Protein AF-A0A1J4YIV6-F1 (afdb_monomer)

Secondary structure (DSSP, 8-state):
---------EEEEEEEEEEEPTTS-HHHHHHHHHHTT-EEEEEEGGGTEEEEEPPTTS-HHHHHHHHHTSTTEEEEEEEEE----------

Structure (mmCIF, N/CA/C/O backbone):
data_AF-A0A1J4YIV6-F1
#
_entry.id   AF-A0A1J4YIV6-F1
#
loop_
_atom_site.group_PDB
_atom_site.id
_atom_site.type_symbol
_atom_site.label_atom_id
_atom_site.label_alt_id
_atom_site.label_comp_id
_atom_site.label_asym_id
_atom_site.label_entity_id
_atom_site.label_seq_id
_atom_site.pdbx_PDB_ins_code
_atom_site.Cartn_x
_atom_site.Cartn_y
_atom_site.Cartn_z
_atom_site.occupancy
_atom_site.B_iso_or_equiv
_atom_site.auth_seq_id
_atom_site.auth_comp_id
_atom_site.auth_asym_id
_atom_site.auth_atom_id
_atom_site.pdbx_PDB_model_num
ATOM 1 N N . MET A 1 1 ? 39.723 5.124 -17.405 1.00 36.16 1 MET A N 1
ATOM 2 C CA . MET A 1 1 ? 38.990 4.039 -16.716 1.00 36.16 1 MET A CA 1
ATOM 3 C C . MET A 1 1 ? 37.587 3.972 -17.295 1.00 36.16 1 MET A C 1
ATOM 5 O O . MET A 1 1 ? 36.836 4.923 -17.140 1.00 36.16 1 MET A O 1
ATOM 9 N N . LEU A 1 2 ? 37.278 2.907 -18.036 1.00 40.47 2 LEU A N 1
ATOM 10 C CA . LEU A 1 2 ? 35.941 2.636 -18.568 1.00 40.47 2 LEU A CA 1
ATOM 11 C C . LEU A 1 2 ? 35.152 1.909 -17.475 1.00 40.47 2 LEU A C 1
ATOM 13 O O . LEU A 1 2 ? 35.392 0.730 -17.226 1.00 40.47 2 LEU A O 1
ATOM 17 N N . SER A 1 3 ? 34.262 2.620 -16.783 1.00 37.22 3 SER A N 1
ATOM 18 C CA . SER A 1 3 ? 33.372 2.005 -15.797 1.00 37.22 3 SER A CA 1
ATOM 19 C C . SER A 1 3 ? 32.251 1.278 -16.532 1.00 37.22 3 SER A C 1
ATOM 21 O O . SER A 1 3 ? 31.423 1.897 -17.201 1.00 37.22 3 SER A O 1
ATOM 23 N N . ALA A 1 4 ? 32.287 -0.050 -16.438 1.00 41.75 4 ALA A N 1
ATOM 24 C CA . ALA A 1 4 ? 31.315 -0.968 -17.005 1.00 41.75 4 ALA A CA 1
ATOM 25 C C . ALA A 1 4 ? 29.888 -0.611 -16.561 1.00 41.75 4 ALA A C 1
ATOM 27 O O . ALA A 1 4 ? 29.645 -0.242 -15.412 1.00 41.75 4 ALA A O 1
ATOM 28 N N . GLY A 1 5 ? 28.950 -0.713 -17.502 1.00 43.19 5 GLY A N 1
ATOM 29 C CA . GLY A 1 5 ? 27.566 -0.309 -17.321 1.00 43.19 5 GLY A CA 1
ATOM 30 C C . GLY A 1 5 ? 26.826 -1.199 -16.331 1.00 43.19 5 GLY A C 1
ATOM 31 O O . GLY A 1 5 ? 26.372 -2.291 -16.668 1.00 43.19 5 GLY A O 1
ATOM 32 N N . THR A 1 6 ? 26.609 -0.687 -15.127 1.00 42.94 6 THR A N 1
ATOM 33 C CA . THR A 1 6 ? 25.516 -1.142 -14.274 1.00 42.94 6 THR A CA 1
ATOM 34 C C . THR A 1 6 ? 24.232 -0.654 -14.937 1.00 42.94 6 THR A C 1
ATOM 36 O O . THR A 1 6 ? 23.994 0.550 -15.013 1.00 42.94 6 THR A O 1
ATOM 39 N N . SER A 1 7 ? 23.414 -1.563 -15.473 1.00 42.88 7 SER A N 1
ATOM 40 C CA . SER A 1 7 ? 22.065 -1.234 -15.953 1.00 42.88 7 SER A CA 1
ATOM 41 C C . SER A 1 7 ? 21.250 -0.695 -14.775 1.00 42.88 7 SER A C 1
ATOM 43 O O . SER A 1 7 ? 20.677 -1.455 -13.994 1.00 42.88 7 SER A O 1
ATOM 45 N N . GLY A 1 8 ? 21.300 0.625 -14.595 1.00 39.16 8 GLY A N 1
ATOM 46 C CA . GLY A 1 8 ? 20.788 1.335 -13.435 1.00 39.16 8 GLY A CA 1
ATOM 47 C C . GLY A 1 8 ? 19.276 1.241 -13.382 1.00 39.16 8 GLY A C 1
ATOM 48 O O . GLY A 1 8 ? 18.577 2.010 -14.038 1.00 39.16 8 GLY A O 1
ATOM 49 N N . LYS A 1 9 ? 18.765 0.300 -12.586 1.00 44.03 9 LYS A N 1
ATOM 50 C CA . LYS A 1 9 ? 17.388 0.348 -12.096 1.00 44.03 9 LYS A CA 1
ATOM 51 C C . LYS A 1 9 ? 17.249 1.657 -11.314 1.00 44.03 9 LYS A C 1
ATOM 53 O O . LYS A 1 9 ? 17.690 1.743 -10.173 1.00 44.03 9 LYS A O 1
ATOM 58 N N . GLN A 1 10 ? 16.716 2.697 -11.949 1.00 49.53 10 GLN A N 1
ATOM 59 C CA . GLN A 1 10 ? 16.390 3.942 -11.265 1.00 49.53 10 GLN A CA 1
ATOM 60 C C . GLN A 1 10 ? 15.137 3.679 -10.427 1.00 49.53 10 GLN A C 1
ATOM 62 O O . GLN A 1 10 ? 14.064 3.388 -10.953 1.00 49.53 10 GLN A O 1
ATOM 67 N N . PHE A 1 11 ? 15.287 3.705 -9.109 1.00 51.88 11 PHE A N 1
ATOM 68 C CA . PHE A 1 11 ? 14.156 3.647 -8.193 1.00 51.88 11 PHE A CA 1
ATOM 69 C C . PHE A 1 11 ? 13.426 4.992 -8.240 1.00 51.88 11 PHE A C 1
ATOM 71 O O . PHE A 1 11 ? 14.079 6.038 -8.240 1.00 51.88 11 PHE A O 1
ATOM 78 N N . GLU A 1 12 ? 12.090 4.993 -8.244 1.00 60.16 12 GLU A N 1
ATOM 79 C CA . GLU A 1 12 ? 11.397 6.190 -7.769 1.00 60.16 12 GLU A CA 1
ATOM 80 C C . GLU A 1 12 ? 11.594 6.211 -6.260 1.00 60.16 12 GLU A C 1
ATOM 82 O O . GLU A 1 12 ? 11.027 5.384 -5.544 1.00 60.16 12 GLU A O 1
ATOM 87 N N . ALA A 1 13 ? 12.477 7.090 -5.784 1.00 67.00 13 ALA A N 1
ATOM 88 C CA . ALA A 1 13 ? 12.732 7.212 -4.359 1.00 67.00 13 ALA A CA 1
ATOM 89 C C . ALA A 1 13 ? 11.394 7.355 -3.615 1.00 67.00 13 ALA A C 1
ATOM 91 O O . ALA A 1 13 ? 10.549 8.174 -3.985 1.00 67.00 13 ALA A O 1
ATOM 92 N N . ASN A 1 14 ? 11.224 6.546 -2.568 1.00 83.62 14 ASN A N 1
ATOM 93 C CA . ASN A 1 14 ? 10.093 6.595 -1.640 1.00 83.62 14 ASN A CA 1
ATOM 94 C C . ASN A 1 14 ? 8.731 6.190 -2.231 1.00 83.62 14 ASN A C 1
ATOM 96 O O . ASN A 1 14 ? 7.711 6.724 -1.809 1.00 83.62 14 ASN A O 1
ATOM 100 N N . GLN A 1 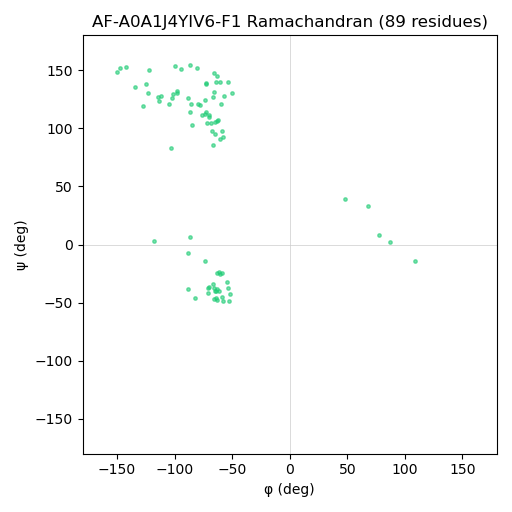15 ? 8.672 5.254 -3.182 1.00 90.06 15 GLN A N 1
ATOM 101 C CA . GLN A 1 15 ? 7.395 4.741 -3.698 1.00 90.06 15 GLN A CA 1
ATOM 102 C C . GLN A 1 15 ? 7.284 3.217 -3.586 1.00 90.06 15 GLN A C 1
ATOM 104 O O . GLN A 1 15 ? 8.234 2.495 -3.889 1.00 90.06 15 GLN A O 1
ATOM 109 N N . LEU A 1 16 ? 6.102 2.733 -3.190 1.00 92.62 16 LEU A N 1
ATOM 110 C CA . LEU A 1 16 ? 5.753 1.314 -3.098 1.00 92.62 16 LEU A CA 1
ATOM 111 C C . LEU A 1 16 ? 4.530 0.977 -3.950 1.00 92.62 16 LEU A C 1
ATOM 113 O O . LEU A 1 16 ? 3.610 1.780 -4.100 1.00 92.62 16 LEU A O 1
ATOM 117 N N . LEU A 1 17 ? 4.487 -0.258 -4.431 1.00 94.06 17 LEU A N 1
ATOM 118 C CA . LEU A 1 17 ? 3.272 -0.921 -4.880 1.00 94.06 17 LEU A CA 1
ATOM 119 C C . LEU A 1 17 ? 2.828 -1.887 -3.787 1.00 94.06 17 LEU A C 1
ATOM 121 O O . LEU A 1 17 ? 3.613 -2.724 -3.350 1.00 94.06 17 LEU A O 1
ATOM 125 N N . VAL A 1 18 ? 1.581 -1.761 -3.345 1.00 95.88 18 VAL A N 1
ATOM 126 C CA . VAL A 1 18 ? 1.017 -2.571 -2.261 1.00 95.88 18 VAL A CA 1
ATOM 127 C C . VAL A 1 18 ? -0.279 -3.198 -2.743 1.00 95.88 18 VAL A C 1
ATOM 129 O O . VAL A 1 18 ? -1.212 -2.476 -3.089 1.00 95.88 18 VAL A O 1
ATOM 132 N N . GLN A 1 19 ? -0.350 -4.525 -2.770 1.00 97.12 19 GLN A N 1
ATOM 133 C CA . GLN A 1 19 ? -1.582 -5.247 -3.066 1.00 97.12 19 GLN A CA 1
ATOM 134 C C . GLN A 1 19 ? -2.257 -5.700 -1.782 1.00 97.12 19 GLN A C 1
ATOM 136 O O . GLN A 1 19 ? -1.633 -6.356 -0.947 1.00 97.12 19 GLN A O 1
ATOM 141 N N . PHE A 1 20 ? -3.549 -5.411 -1.670 1.00 97.25 20 PHE A N 1
ATOM 142 C CA . PHE A 1 20 ? -4.401 -5.971 -0.628 1.00 97.25 20 PHE A CA 1
ATOM 143 C C . PHE A 1 20 ? -5.220 -7.140 -1.166 1.00 97.25 20 PHE A C 1
ATOM 145 O O . PHE A 1 20 ? -5.510 -7.232 -2.359 1.00 97.25 20 PHE A O 1
ATOM 152 N N . SER A 1 21 ? -5.584 -8.040 -0.263 1.00 95.94 21 SER A N 1
ATOM 153 C CA . SER A 1 21 ? -6.471 -9.151 -0.561 1.00 95.94 21 SER A CA 1
ATOM 154 C C . SER A 1 21 ? -7.869 -8.667 -0.918 1.00 95.94 21 SER A C 1
ATOM 156 O O . SER A 1 21 ? -8.346 -7.662 -0.392 1.00 95.94 21 SER A O 1
ATOM 158 N N . ALA A 1 22 ? -8.540 -9.406 -1.804 1.00 92.69 22 ALA A N 1
ATOM 159 C CA . ALA A 1 22 ? -9.841 -9.024 -2.341 1.00 92.69 22 ALA A CA 1
ATOM 160 C C . ALA A 1 22 ? -10.938 -8.909 -1.263 1.00 92.69 22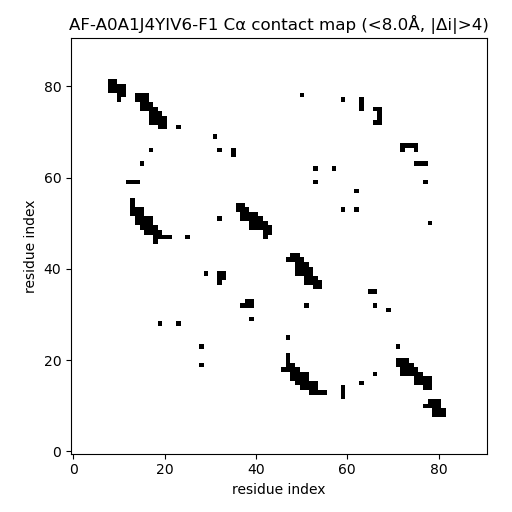 ALA A C 1
ATOM 162 O O . ALA A 1 22 ? -11.906 -8.175 -1.456 1.00 92.69 22 ALA A O 1
ATOM 163 N N . ASP A 1 23 ? -10.776 -9.600 -0.129 1.00 94.38 23 ASP A N 1
ATOM 164 C CA . ASP A 1 23 ? -11.670 -9.529 1.032 1.00 94.38 23 ASP A CA 1
ATOM 165 C C . ASP A 1 23 ? -11.535 -8.229 1.842 1.00 94.38 23 ASP A C 1
ATOM 167 O O . ASP A 1 23 ? -12.417 -7.910 2.643 1.00 94.38 23 ASP A O 1
ATOM 171 N N . ILE A 1 24 ? -10.472 -7.448 1.627 1.00 95.50 24 ILE A N 1
ATOM 172 C CA . ILE A 1 24 ? -10.280 -6.161 2.289 1.00 95.50 24 ILE A CA 1
ATOM 173 C C . ILE A 1 24 ? -11.007 -5.071 1.488 1.00 95.50 24 ILE A C 1
ATOM 175 O O . ILE A 1 24 ? -10.683 -4.823 0.329 1.00 95.50 24 ILE A O 1
ATOM 179 N N . PRO A 1 25 ? -11.975 -4.351 2.086 1.00 95.25 25 PRO A N 1
ATOM 180 C CA . PRO A 1 25 ? -12.599 -3.212 1.428 1.00 95.25 25 PRO A CA 1
ATOM 181 C C . PRO A 1 25 ? -11.572 -2.125 1.101 1.00 95.25 25 PRO A C 1
ATOM 183 O O . PRO A 1 25 ? -10.750 -1.769 1.950 1.00 95.25 25 PRO A O 1
ATOM 186 N N . ALA A 1 26 ? -11.687 -1.509 -0.078 1.00 93.38 26 ALA A N 1
ATOM 187 C CA . ALA A 1 26 ? -10.763 -0.466 -0.532 1.00 93.38 26 ALA A CA 1
ATOM 188 C C . ALA A 1 26 ? -10.624 0.710 0.456 1.00 93.38 26 ALA A C 1
ATOM 190 O O . ALA A 1 26 ? -9.552 1.301 0.594 1.00 93.38 26 ALA A O 1
ATOM 191 N N . THR A 1 27 ? -11.691 1.039 1.190 1.00 95.38 27 THR A N 1
ATOM 192 C CA . THR A 1 27 ? -11.671 2.053 2.255 1.00 95.38 27 THR A CA 1
ATOM 193 C C . THR A 1 27 ? -10.778 1.650 3.429 1.00 95.38 27 THR A C 1
ATOM 195 O O . THR A 1 27 ? -10.028 2.486 3.931 1.00 95.38 27 THR A O 1
ATOM 198 N N . LYS A 1 28 ? -10.793 0.372 3.833 1.00 96.12 28 LYS A N 1
ATOM 199 C CA . LYS A 1 28 ? -9.917 -0.162 4.889 1.00 96.12 28 LYS A CA 1
ATOM 200 C C . LYS A 1 28 ? -8.466 -0.254 4.425 1.00 96.12 28 LYS A C 1
ATOM 202 O O . LYS A 1 28 ? -7.581 0.131 5.181 1.00 96.12 28 LYS A O 1
ATOM 207 N N . ALA A 1 29 ? -8.228 -0.692 3.188 1.00 95.81 29 ALA A N 1
ATOM 208 C CA . ALA A 1 29 ? -6.888 -0.711 2.600 1.00 95.81 29 ALA A CA 1
ATOM 209 C C . ALA A 1 29 ? -6.270 0.699 2.579 1.00 95.81 29 ALA A C 1
ATOM 211 O O . ALA A 1 29 ? -5.168 0.910 3.082 1.00 95.81 29 ALA A O 1
ATOM 212 N N . ARG A 1 30 ? -7.021 1.701 2.099 1.00 95.19 30 ARG A N 1
ATOM 213 C CA . ARG A 1 30 ? -6.594 3.111 2.120 1.00 95.19 30 ARG A CA 1
ATOM 214 C C . ARG A 1 30 ? -6.316 3.621 3.532 1.00 95.19 30 ARG A C 1
ATOM 216 O O . ARG A 1 30 ? -5.294 4.267 3.741 1.00 95.19 30 ARG A O 1
ATOM 223 N N . ALA A 1 31 ? -7.191 3.325 4.492 1.00 95.81 31 ALA A N 1
ATOM 224 C CA . ALA A 1 31 ? -6.984 3.721 5.882 1.00 95.81 31 ALA A CA 1
ATOM 225 C C . ALA A 1 31 ? -5.710 3.095 6.476 1.00 95.81 31 ALA A C 1
ATOM 227 O O . ALA A 1 31 ? -4.959 3.785 7.159 1.00 95.81 31 ALA A O 1
ATOM 228 N N . ALA A 1 32 ? -5.426 1.826 6.166 1.00 95.56 32 ALA A N 1
ATOM 229 C CA . ALA A 1 32 ? -4.211 1.149 6.612 1.00 95.56 32 ALA A CA 1
ATOM 230 C C . ALA A 1 32 ? -2.938 1.790 6.034 1.00 95.56 32 ALA A C 1
ATOM 232 O O . ALA A 1 32 ? -1.967 1.972 6.762 1.00 95.56 32 ALA A O 1
ATOM 233 N N . ILE A 1 33 ? -2.959 2.190 4.757 1.00 95.19 33 ILE A N 1
ATOM 234 C CA . ILE A 1 33 ? -1.848 2.913 4.114 1.00 95.19 33 ILE A CA 1
ATOM 235 C C . ILE A 1 33 ? -1.615 4.271 4.796 1.00 95.19 33 ILE A C 1
ATOM 237 O O . ILE A 1 33 ? -0.486 4.605 5.149 1.00 95.19 33 ILE A O 1
ATOM 241 N N . ILE A 1 34 ? -2.686 5.039 5.025 1.00 94.69 34 ILE A N 1
ATOM 242 C CA . ILE A 1 34 ? -2.610 6.359 5.673 1.00 94.69 34 ILE A CA 1
ATOM 243 C C . ILE A 1 34 ? -2.100 6.236 7.114 1.00 94.69 34 ILE A C 1
ATOM 2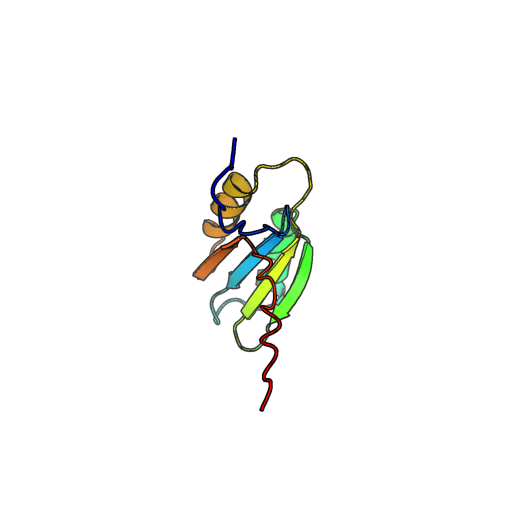45 O O . ILE A 1 34 ? -1.299 7.058 7.550 1.00 94.69 34 ILE A O 1
ATOM 249 N N . ALA A 1 35 ? -2.504 5.191 7.841 1.00 93.94 35 ALA A N 1
ATOM 250 C CA . ALA A 1 35 ? -2.037 4.929 9.202 1.00 93.94 35 ALA A CA 1
ATOM 251 C C . ALA A 1 35 ? -0.524 4.647 9.283 1.00 93.94 35 ALA A C 1
ATOM 253 O O . ALA A 1 35 ? 0.079 4.891 10.323 1.00 93.94 35 ALA A O 1
ATOM 254 N N . GLN A 1 36 ? 0.099 4.180 8.195 1.00 91.50 36 GLN A N 1
ATOM 255 C CA . GLN A 1 36 ? 1.558 4.045 8.082 1.00 91.50 36 GLN A CA 1
ATOM 256 C C . GLN A 1 36 ? 2.249 5.333 7.600 1.00 91.50 36 GLN A C 1
ATOM 258 O O . GLN A 1 36 ? 3.441 5.327 7.312 1.00 91.50 36 GLN A O 1
ATOM 263 N N . GLY A 1 37 ? 1.516 6.441 7.461 1.00 91.62 37 GLY A N 1
ATOM 264 C CA . GLY A 1 37 ? 2.043 7.701 6.934 1.00 91.62 37 GLY A CA 1
ATOM 265 C C . GLY A 1 37 ? 2.195 7.730 5.410 1.00 91.62 37 GLY A C 1
ATOM 266 O O . GLY A 1 37 ? 2.765 8.678 4.873 1.00 91.62 37 GLY A O 1
ATOM 267 N N . GLY A 1 38 ? 1.690 6.718 4.697 1.00 93.12 38 GLY A N 1
ATOM 268 C CA . GLY A 1 38 ? 1.716 6.678 3.240 1.00 93.12 38 GLY A CA 1
ATOM 269 C C . GLY A 1 38 ? 0.609 7.503 2.596 1.00 93.12 38 GLY A C 1
ATOM 270 O O . GLY A 1 38 ? -0.494 7.651 3.125 1.00 93.12 38 GLY A O 1
ATOM 271 N N . ARG A 1 39 ? 0.874 7.984 1.382 1.00 94.12 39 ARG A N 1
ATOM 272 C CA . ARG A 1 39 ? -0.111 8.661 0.534 1.00 94.12 39 ARG A CA 1
ATOM 273 C C . ARG A 1 39 ? -0.401 7.828 -0.707 1.00 94.12 39 ARG A C 1
ATOM 275 O O . ARG A 1 39 ? 0.499 7.559 -1.496 1.00 94.12 39 ARG A O 1
ATOM 282 N N . VAL A 1 40 ? -1.665 7.481 -0.934 1.00 94.12 40 VAL A N 1
ATOM 283 C CA . VAL A 1 40 ? -2.079 6.794 -2.167 1.00 94.12 40 VAL A CA 1
ATOM 284 C C . VAL A 1 40 ? -2.043 7.775 -3.339 1.00 94.12 40 VAL A C 1
ATOM 286 O O . VAL A 1 40 ? -2.817 8.727 -3.383 1.00 94.12 40 VAL A O 1
ATOM 289 N N . VAL A 1 41 ? -1.148 7.532 -4.294 1.00 92.50 41 VAL A N 1
ATOM 290 C CA . VAL A 1 41 ? -0.997 8.317 -5.531 1.00 92.50 41 V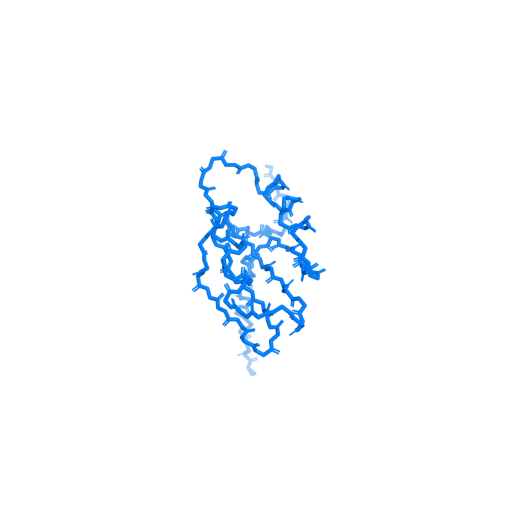AL A CA 1
ATOM 291 C C . VAL A 1 41 ? -1.904 7.773 -6.629 1.00 92.50 41 VAL A C 1
ATOM 293 O O . VAL A 1 41 ? -2.483 8.531 -7.405 1.00 92.50 41 VAL A O 1
ATOM 296 N N . ARG A 1 42 ? -2.033 6.446 -6.707 1.00 91.81 42 ARG A N 1
ATOM 297 C CA . ARG A 1 42 ? -2.847 5.764 -7.715 1.00 91.81 42 ARG A CA 1
ATOM 298 C C . ARG A 1 42 ? -3.393 4.458 -7.162 1.00 91.81 42 ARG A C 1
ATOM 300 O O . ARG A 1 42 ? -2.741 3.797 -6.365 1.00 91.81 42 ARG A O 1
ATOM 307 N N . GLU A 1 43 ? -4.569 4.071 -7.631 1.00 93.81 43 GLU A N 1
ATOM 308 C CA . GLU A 1 43 ? -5.189 2.785 -7.331 1.00 93.81 43 GLU A CA 1
ATOM 309 C C . GLU A 1 43 ? -5.475 2.043 -8.638 1.00 93.81 43 GLU A C 1
ATOM 311 O O . GLU A 1 43 ? -6.058 2.604 -9.570 1.00 93.81 43 GLU A O 1
ATOM 316 N N . ILE A 1 44 ? -5.064 0.780 -8.710 1.00 92.75 44 ILE A N 1
ATOM 317 C CA . ILE A 1 44 ? -5.351 -0.137 -9.810 1.00 92.75 44 ILE A CA 1
ATOM 318 C C . ILE A 1 44 ? -6.454 -1.079 -9.325 1.00 92.75 44 ILE A C 1
ATOM 320 O O . ILE A 1 44 ? -6.198 -2.179 -8.834 1.00 92.75 44 ILE A O 1
ATOM 324 N N . LYS A 1 45 ? -7.698 -0.602 -9.441 1.00 91.50 45 LYS A N 1
ATOM 325 C CA . LYS A 1 45 ? -8.895 -1.216 -8.842 1.00 91.50 45 LYS A CA 1
ATOM 326 C C . LYS A 1 45 ? -9.057 -2.700 -9.173 1.00 91.50 45 LYS A C 1
ATOM 328 O O . LYS A 1 45 ? -9.354 -3.484 -8.283 1.00 91.50 45 LYS A O 1
ATOM 333 N N . ALA A 1 46 ? -8.806 -3.080 -10.429 1.00 90.75 46 ALA A N 1
ATOM 334 C CA . ALA A 1 46 ? -8.957 -4.458 -10.905 1.00 90.75 46 ALA A CA 1
ATOM 335 C C . ALA A 1 46 ? -8.084 -5.475 -10.148 1.00 90.75 46 ALA A C 1
ATOM 337 O O . ALA A 1 46 ? -8.422 -6.650 -10.107 1.00 90.75 46 ALA A O 1
ATOM 338 N N . MET A 1 47 ? -6.976 -5.026 -9.551 1.00 90.50 47 MET A N 1
ATOM 339 C CA . MET A 1 47 ? -6.030 -5.885 -8.836 1.00 90.50 47 MET A CA 1
ATOM 340 C C . MET A 1 47 ? -5.905 -5.532 -7.348 1.00 90.50 47 MET A C 1
ATOM 342 O O . MET A 1 47 ? -5.069 -6.119 -6.672 1.00 90.50 47 MET A O 1
ATOM 346 N N . GLN A 1 48 ? -6.678 -4.561 -6.843 1.00 93.44 48 GLN A N 1
ATOM 347 C CA . GLN A 1 48 ? -6.496 -3.975 -5.505 1.00 93.44 48 GLN A CA 1
ATOM 348 C C . GLN A 1 48 ? -5.040 -3.571 -5.193 1.00 93.44 48 GLN A C 1
ATOM 350 O O . GLN A 1 48 ? -4.540 -3.749 -4.081 1.00 93.44 48 GLN A O 1
ATOM 355 N N . VAL A 1 49 ? -4.346 -3.019 -6.194 1.00 95.81 49 VAL A N 1
ATOM 356 C CA . VAL A 1 49 ? -2.974 -2.518 -6.039 1.00 95.81 49 VAL A CA 1
ATOM 357 C C . VAL A 1 49 ? -2.994 -1.013 -5.822 1.00 95.81 49 VAL A C 1
ATOM 359 O O . VAL A 1 49 ? -3.608 -0.265 -6.585 1.00 95.81 49 VAL A O 1
ATOM 362 N N . TYR A 1 50 ? -2.265 -0.562 -4.814 1.00 95.62 50 TYR A N 1
ATOM 363 C CA . TYR A 1 50 ? -2.105 0.835 -4.455 1.00 95.62 50 TYR A CA 1
ATOM 364 C C . TYR A 1 50 ? -0.674 1.268 -4.725 1.00 95.62 50 TYR A C 1
ATOM 366 O O . TYR A 1 50 ? 0.278 0.651 -4.253 1.00 95.62 50 TYR A O 1
ATOM 374 N N . HIS A 1 51 ? -0.532 2.355 -5.472 1.00 94.56 51 HIS A N 1
ATOM 375 C CA . HIS A 1 51 ? 0.723 3.067 -5.605 1.00 94.56 51 HIS A CA 1
ATOM 376 C C . HIS A 1 51 ? 0.827 4.068 -4.460 1.00 94.56 51 HIS A C 1
ATOM 378 O O . HIS A 1 51 ? 0.023 5.001 -4.368 1.00 94.56 51 HIS A O 1
ATOM 384 N N . VAL A 1 52 ? 1.791 3.847 -3.578 1.00 94.69 52 VAL A N 1
ATOM 385 C CA . VAL A 1 52 ? 1.945 4.559 -2.315 1.00 94.69 52 VAL A CA 1
ATOM 386 C C . VAL A 1 52 ? 3.222 5.379 -2.354 1.00 94.69 52 VAL A C 1
ATOM 388 O O . VAL A 1 52 ? 4.296 4.848 -2.612 1.00 94.69 52 VAL A O 1
ATOM 391 N N . LEU A 1 53 ? 3.103 6.671 -2.070 1.00 92.38 53 LEU A N 1
ATOM 392 C CA . LEU A 1 53 ? 4.231 7.537 -1.761 1.00 92.38 53 LEU A CA 1
ATOM 393 C C . LEU A 1 53 ? 4.496 7.471 -0.256 1.00 92.38 53 LEU A C 1
ATOM 395 O O . LEU A 1 53 ? 3.589 7.701 0.545 1.00 92.38 53 LEU A O 1
ATOM 399 N N . LEU A 1 54 ? 5.732 7.158 0.104 1.00 91.38 54 LEU A N 1
ATOM 400 C CA . LEU A 1 54 ? 6.215 7.069 1.474 1.00 91.38 54 LEU A CA 1
ATOM 401 C C . LEU A 1 54 ? 6.682 8.440 1.990 1.00 91.38 54 LEU A C 1
ATOM 403 O O . LEU A 1 54 ? 7.088 9.293 1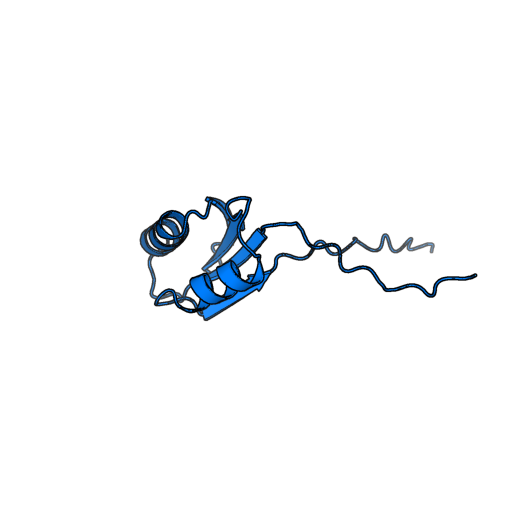.191 1.00 91.38 54 LEU A O 1
ATOM 407 N N . PRO A 1 55 ? 6.659 8.660 3.316 1.00 84.88 55 PRO A N 1
ATOM 408 C CA . PRO A 1 55 ? 7.236 9.854 3.919 1.00 84.88 55 PRO A CA 1
ATOM 409 C C . PRO A 1 55 ? 8.752 9.919 3.683 1.00 84.88 55 PRO A C 1
ATOM 411 O O . PRO A 1 55 ? 9.452 8.905 3.664 1.00 84.88 55 PRO A O 1
ATOM 414 N N . VAL A 1 56 ? 9.269 11.136 3.507 1.00 80.12 56 VAL A N 1
ATOM 415 C CA . VAL A 1 56 ? 10.709 11.377 3.339 1.00 80.12 56 VAL A CA 1
ATOM 416 C C . VAL A 1 56 ? 11.414 11.188 4.684 1.00 80.12 56 VAL A C 1
ATOM 418 O O . VAL A 1 56 ? 10.915 11.642 5.708 1.00 80.12 56 VAL A O 1
ATOM 421 N N . GLY A 1 57 ? 12.586 10.549 4.674 1.00 79.31 57 GLY A N 1
ATOM 422 C CA . GLY A 1 57 ? 13.441 10.386 5.858 1.00 79.31 57 GLY A CA 1
ATOM 423 C C . GLY A 1 57 ? 13.507 8.962 6.411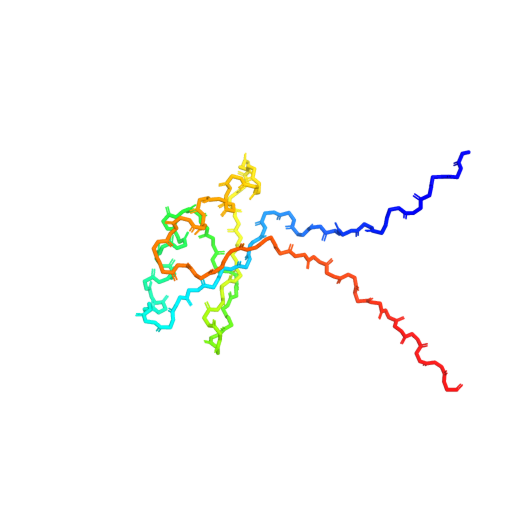 1.00 79.31 57 GLY A C 1
ATOM 424 O O . GLY A 1 57 ? 14.431 8.662 7.160 1.00 79.31 57 GLY A O 1
ATOM 425 N N . ASN A 1 58 ? 12.605 8.069 5.993 1.00 78.75 58 ASN A N 1
ATOM 426 C CA . ASN A 1 58 ? 12.674 6.648 6.336 1.00 78.75 58 ASN A CA 1
ATOM 427 C C . ASN A 1 58 ? 13.383 5.843 5.241 1.00 78.75 58 ASN A C 1
ATOM 429 O O . ASN A 1 58 ? 13.325 6.177 4.056 1.00 78.75 58 ASN A O 1
ATOM 433 N N . SER A 1 59 ? 14.034 4.748 5.638 1.00 85.31 59 S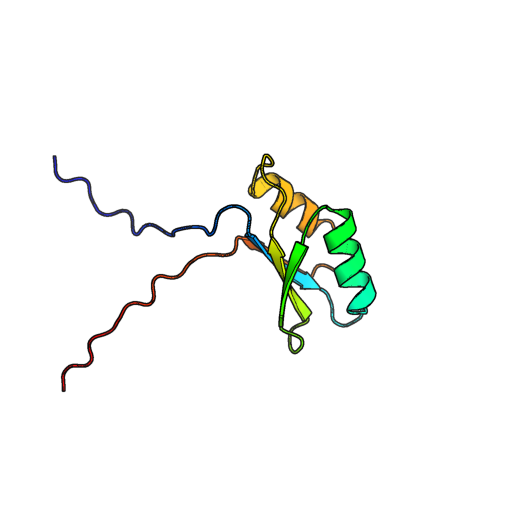ER A N 1
ATOM 434 C CA . SER A 1 59 ? 14.577 3.775 4.691 1.00 85.31 59 SER A CA 1
ATOM 435 C C . SER A 1 59 ? 13.441 3.092 3.930 1.00 85.31 59 SER A C 1
ATOM 437 O O . SER A 1 59 ? 12.502 2.572 4.534 1.00 85.31 59 SER A O 1
ATOM 439 N N . LEU A 1 60 ? 13.560 3.029 2.600 1.00 84.88 60 LEU A N 1
ATOM 440 C CA . LEU A 1 60 ? 12.622 2.310 1.732 1.00 84.88 60 LEU A CA 1
ATOM 441 C C . LEU A 1 60 ? 12.432 0.853 2.174 1.00 84.88 60 LEU A C 1
ATOM 443 O O . LEU A 1 60 ? 11.323 0.333 2.102 1.00 84.88 60 LEU A O 1
ATOM 447 N N . MET A 1 61 ? 13.504 0.206 2.639 1.00 85.88 61 MET A N 1
ATOM 448 C CA . MET A 1 61 ? 13.456 -1.187 3.090 1.00 85.88 61 MET A CA 1
ATOM 449 C C . MET A 1 61 ? 12.691 -1.327 4.411 1.00 85.88 61 MET A C 1
ATOM 451 O O . MET A 1 61 ? 11.914 -2.264 4.563 1.00 85.88 61 MET A O 1
ATOM 455 N N . ASP A 1 62 ? 12.835 -0.374 5.333 1.00 89.81 62 ASP A N 1
ATOM 456 C CA . ASP A 1 62 ? 12.107 -0.403 6.608 1.00 89.81 62 ASP A CA 1
ATOM 457 C C . ASP A 1 62 ? 10.612 -0.143 6.405 1.00 89.81 62 ASP A C 1
ATOM 459 O O . ASP A 1 62 ? 9.769 -0.727 7.084 1.00 89.81 62 ASP A O 1
ATOM 463 N N . GLU A 1 63 ? 10.267 0.743 5.470 1.00 90.31 63 GLU A N 1
ATOM 464 C CA . GLU A 1 63 ? 8.880 0.960 5.060 1.00 90.31 63 GLU A CA 1
ATOM 465 C C . GLU A 1 63 ? 8.315 -0.283 4.370 1.00 90.31 63 GLU A C 1
ATOM 467 O O . GLU A 1 63 ? 7.245 -0.759 4.737 1.00 90.31 63 GLU A O 1
ATOM 472 N N . LEU A 1 64 ? 9.053 -0.883 3.435 1.00 91.25 64 LEU A N 1
ATOM 473 C CA . LEU A 1 64 ? 8.642 -2.117 2.768 1.00 91.25 64 LEU A CA 1
ATOM 474 C C . LEU A 1 64 ? 8.281 -3.220 3.777 1.00 91.25 64 LEU A C 1
ATOM 476 O O . LEU A 1 64 ? 7.210 -3.823 3.685 1.00 91.25 64 LEU A O 1
ATOM 480 N N . GLU A 1 65 ? 9.145 -3.449 4.766 1.00 92.00 65 GLU A N 1
ATOM 481 C CA . GLU A 1 65 ? 8.920 -4.449 5.811 1.00 92.00 65 GLU A CA 1
ATOM 482 C C . GLU A 1 65 ? 7.737 -4.098 6.723 1.00 92.00 65 GLU A C 1
ATOM 484 O O . GLU A 1 65 ? 7.000 -4.992 7.143 1.00 92.00 65 GLU A O 1
ATOM 489 N N . ARG A 1 66 ? 7.486 -2.811 6.989 1.00 92.19 66 ARG A N 1
ATOM 490 C CA . ARG A 1 66 ? 6.279 -2.368 7.705 1.00 92.19 66 ARG A CA 1
ATOM 491 C C . ARG A 1 66 ? 5.009 -2.672 6.919 1.00 92.19 66 ARG A C 1
ATOM 493 O O . ARG A 1 66 ? 4.070 -3.237 7.479 1.00 92.19 66 ARG A O 1
ATOM 500 N N . TYR A 1 67 ? 4.990 -2.369 5.623 1.00 94.25 67 TYR A N 1
ATOM 501 C CA . TYR A 1 67 ? 3.825 -2.612 4.770 1.00 94.25 67 TYR A CA 1
ATOM 502 C C . TYR A 1 67 ? 3.520 -4.102 4.602 1.00 94.25 67 TYR A C 1
ATOM 504 O O . TYR A 1 67 ? 2.353 -4.488 4.638 1.00 94.25 67 TYR A O 1
ATOM 512 N N . ARG A 1 68 ? 4.545 -4.958 4.512 1.00 94.50 68 ARG A N 1
ATOM 513 C CA . ARG A 1 68 ? 4.382 -6.425 4.467 1.00 94.50 68 ARG A CA 1
ATOM 514 C C . ARG A 1 68 ? 3.693 -7.005 5.701 1.00 94.50 68 ARG A C 1
ATOM 516 O O . ARG A 1 68 ? 3.089 -8.068 5.616 1.00 94.50 68 ARG A O 1
ATOM 523 N N . ARG A 1 69 ? 3.774 -6.319 6.845 1.00 95.06 69 ARG A N 1
ATOM 524 C CA . ARG A 1 69 ? 3.155 -6.750 8.109 1.00 95.06 69 ARG A CA 1
ATOM 525 C C . ARG A 1 69 ? 1.715 -6.265 8.273 1.00 95.06 69 ARG A C 1
ATOM 527 O O . ARG A 1 69 ? 1.050 -6.673 9.225 1.00 95.06 69 ARG A O 1
ATOM 534 N N . ILE A 1 70 ? 1.216 -5.405 7.383 1.00 94.44 70 ILE A N 1
ATOM 535 C CA . ILE A 1 70 ? -0.181 -4.968 7.424 1.00 94.44 70 ILE A CA 1
ATOM 536 C C . ILE A 1 70 ? -1.074 -6.171 7.109 1.00 94.44 70 ILE A C 1
ATOM 538 O O . ILE A 1 70 ? -0.928 -6.837 6.083 1.00 94.44 70 ILE A O 1
ATOM 542 N N . ARG A 1 71 ? -2.046 -6.437 7.984 1.00 94.00 71 ARG A N 1
ATOM 543 C CA . ARG A 1 71 ? -3.006 -7.525 7.787 1.00 94.00 71 ARG A CA 1
ATOM 544 C C . ARG A 1 71 ? -3.748 -7.357 6.458 1.00 94.00 71 ARG A C 1
ATOM 546 O O . ARG A 1 71 ? -4.357 -6.319 6.212 1.00 94.00 71 ARG A O 1
ATOM 553 N N . GLY A 1 72 ? -3.744 -8.416 5.652 1.00 93.19 72 GLY A N 1
ATOM 554 C CA . GLY A 1 72 ? -4.424 -8.449 4.359 1.00 93.19 72 GLY A CA 1
ATOM 555 C C . GLY A 1 72 ? -3.592 -7.914 3.195 1.00 93.19 72 GLY A C 1
ATOM 556 O O . GLY A 1 72 ? -4.099 -7.896 2.080 1.00 93.19 72 GLY A O 1
ATOM 557 N N . VAL A 1 73 ? -2.336 -7.510 3.410 1.00 96.06 73 VAL A N 1
ATOM 558 C CA . VAL A 1 73 ? -1.396 -7.279 2.306 1.00 96.06 73 VAL A CA 1
ATOM 559 C C . VAL A 1 73 ? -0.957 -8.625 1.733 1.00 96.06 73 VAL A C 1
ATOM 561 O O . VAL A 1 73 ? -0.463 -9.483 2.460 1.00 96.06 73 VAL A O 1
ATOM 564 N N . ILE A 1 74 ? -1.1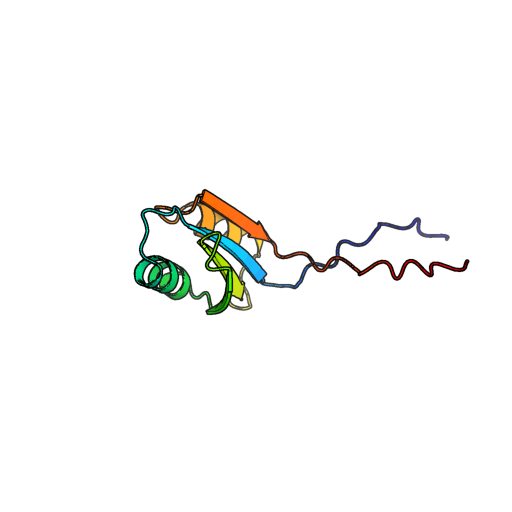49 -8.802 0.425 1.00 96.19 74 ILE A N 1
ATOM 565 C CA . ILE A 1 74 ? -0.659 -9.964 -0.330 1.00 96.19 74 ILE A CA 1
ATOM 566 C C . ILE A 1 74 ? 0.802 -9.742 -0.710 1.00 96.19 74 ILE A C 1
ATOM 568 O O . ILE A 1 74 ? 1.636 -10.626 -0.534 1.00 96.19 74 ILE A O 1
ATOM 572 N N . PHE A 1 75 ? 1.120 -8.550 -1.218 1.00 92.81 75 PHE A N 1
ATOM 573 C CA . PHE A 1 75 ? 2.491 -8.171 -1.529 1.00 92.81 75 PHE A CA 1
ATOM 574 C C . PHE A 1 75 ? 2.725 -6.677 -1.328 1.00 92.81 75 PHE A C 1
ATOM 576 O O . PHE A 1 75 ? 1.826 -5.853 -1.501 1.00 92.81 75 PHE A O 1
ATOM 583 N N . ALA A 1 76 ? 3.973 -6.335 -1.019 1.00 94.00 76 ALA A N 1
ATOM 584 C CA . ALA A 1 76 ? 4.492 -4.981 -1.112 1.00 94.00 76 ALA A CA 1
ATOM 585 C C . ALA A 1 76 ? 5.867 -5.029 -1.785 1.00 94.00 76 ALA A C 1
ATOM 587 O O . ALA A 1 76 ? 6.687 -5.892 -1.448 1.00 94.00 76 ALA A O 1
ATOM 588 N N . GLU A 1 77 ? 6.101 -4.116 -2.726 1.00 91.62 77 GLU A N 1
ATOM 589 C CA . GLU A 1 77 ? 7.342 -3.996 -3.492 1.00 91.62 77 GLU A CA 1
ATOM 590 C C . GLU A 1 77 ? 7.706 -2.529 -3.733 1.00 91.62 77 GLU A C 1
ATOM 592 O O . GLU A 1 77 ? 6.836 -1.662 -3.805 1.00 91.62 77 GLU A O 1
ATOM 597 N N . ALA A 1 78 ? 8.999 -2.249 -3.896 1.00 88.19 78 ALA A N 1
ATOM 598 C CA . ALA A 1 78 ? 9.460 -0.938 -4.335 1.00 88.19 78 ALA A CA 1
ATOM 599 C C . ALA A 1 78 ? 8.974 -0.634 -5.761 1.00 88.19 78 ALA A C 1
ATOM 601 O O . ALA A 1 78 ? 8.995 -1.498 -6.637 1.00 88.19 78 ALA A O 1
ATOM 602 N N . SER A 1 79 ? 8.568 0.610 -6.011 1.00 81.75 79 SER A N 1
ATOM 603 C CA . SER A 1 79 ? 8.199 1.068 -7.350 1.00 81.75 79 SER A CA 1
ATOM 604 C C . SER A 1 79 ? 9.462 1.394 -8.156 1.00 81.75 79 SER A C 1
ATOM 606 O O . SER A 1 79 ? 10.284 2.229 -7.767 1.00 81.75 79 SER A O 1
ATOM 608 N N . TYR A 1 80 ? 9.642 0.716 -9.290 1.00 69.81 80 TYR A N 1
ATOM 609 C CA . TYR A 1 80 ? 10.795 0.902 -10.173 1.00 69.81 80 TYR A CA 1
ATOM 610 C C . TYR A 1 80 ? 10.408 1.760 -11.376 1.00 69.81 80 TYR A C 1
ATOM 612 O O . TYR A 1 80 ? 9.475 1.411 -12.107 1.00 69.81 80 TYR A O 1
ATOM 620 N N . ARG A 1 81 ? 11.188 2.807 -11.681 1.00 64.69 81 ARG A N 1
ATOM 621 C CA . ARG A 1 81 ? 11.150 3.393 -13.025 1.00 64.69 81 ARG A CA 1
ATOM 622 C C . ARG A 1 81 ? 11.791 2.398 -13.975 1.00 64.69 81 ARG A C 1
ATOM 624 O O . ARG A 1 81 ? 13.004 2.188 -13.959 1.00 64.69 81 ARG A O 1
ATOM 631 N N . ARG A 1 82 ? 10.979 1.786 -14.835 1.00 58.03 82 ARG A N 1
ATOM 632 C CA . ARG A 1 82 ? 11.522 1.152 -16.034 1.00 58.03 82 ARG A CA 1
ATOM 633 C C . ARG A 1 82 ? 11.801 2.259 -17.047 1.00 58.03 82 ARG A C 1
ATOM 635 O O . ARG A 1 82 ? 10.853 2.948 -17.425 1.00 58.03 82 ARG A O 1
ATOM 642 N N . PRO A 1 83 ? 13.050 2.452 -17.504 1.00 52.69 83 PRO A N 1
ATOM 643 C CA . PRO A 1 83 ? 13.262 3.247 -18.698 1.00 52.69 83 PRO A CA 1
ATOM 644 C C . PRO A 1 83 ? 12.499 2.552 -19.825 1.00 52.69 83 PRO A C 1
ATOM 646 O O . PRO A 1 83 ? 12.726 1.370 -20.101 1.00 52.69 83 PRO A O 1
ATOM 649 N N . VAL A 1 84 ? 11.552 3.259 -20.440 1.00 54.06 84 VAL A N 1
ATOM 650 C CA . VAL A 1 84 ? 10.952 2.798 -21.689 1.00 54.06 84 VAL A CA 1
ATOM 651 C C . VAL A 1 84 ? 12.103 2.753 -22.679 1.00 54.06 84 VAL A C 1
ATOM 653 O O . VAL A 1 84 ? 12.638 3.790 -23.071 1.00 54.06 84 VAL A O 1
ATOM 656 N N . ARG A 1 85 ? 12.556 1.548 -23.030 1.00 52.50 85 ARG A N 1
ATOM 657 C CA . ARG A 1 85 ? 13.460 1.390 -24.162 1.00 52.50 85 ARG A CA 1
ATOM 658 C C . ARG A 1 85 ? 12.643 1.846 -25.362 1.00 52.50 85 ARG A C 1
ATOM 660 O O . ARG A 1 85 ? 11.705 1.159 -25.756 1.00 52.50 85 ARG A O 1
ATOM 667 N N . ASN A 1 86 ? 12.948 3.029 -25.884 1.00 46.91 86 ASN A N 1
ATOM 668 C CA . ASN A 1 86 ? 12.426 3.462 -27.166 1.00 46.91 86 ASN A CA 1
ATOM 669 C C . ASN A 1 86 ? 13.064 2.535 -28.206 1.00 46.91 86 ASN A C 1
ATOM 671 O O . ASN A 1 86 ? 14.161 2.794 -28.698 1.00 46.91 86 ASN A O 1
ATOM 675 N N . SER A 1 87 ? 12.447 1.378 -28.440 1.00 47.97 87 SER A N 1
ATOM 676 C CA . SER A 1 87 ? 12.779 0.536 -29.575 1.00 47.97 87 SER A CA 1
ATOM 677 C C . SER A 1 87 ? 12.398 1.346 -30.803 1.00 47.97 87 SER A C 1
ATOM 679 O O . SER A 1 87 ? 11.231 1.377 -31.183 1.00 47.97 87 SER A O 1
ATOM 681 N N . ASN A 1 88 ? 13.368 2.053 -31.383 1.00 46.53 88 ASN A N 1
ATOM 682 C CA . ASN A 1 88 ? 13.266 2.513 -32.758 1.00 46.53 88 ASN A CA 1
ATOM 683 C C . ASN A 1 88 ? 13.078 1.258 -33.615 1.00 46.53 88 ASN A C 1
ATOM 685 O O . ASN A 1 88 ? 14.048 0.605 -33.994 1.00 46.53 88 ASN A O 1
ATOM 689 N N . VAL A 1 89 ? 11.821 0.898 -33.863 1.00 51.00 89 VAL A N 1
ATOM 690 C CA . VAL A 1 89 ? 11.445 0.088 -35.011 1.00 51.00 89 VAL A CA 1
ATOM 691 C C . VAL A 1 89 ? 11.774 0.967 -36.210 1.00 51.00 89 VAL A C 1
ATOM 693 O O . VAL A 1 89 ? 11.123 1.986 -36.431 1.00 51.00 89 VAL A O 1
ATOM 696 N N . ARG A 1 90 ? 12.863 0.646 -36.904 1.00 44.78 90 ARG A N 1
ATOM 697 C CA . ARG A 1 90 ? 13.037 1.055 -38.292 1.00 44.78 90 ARG A CA 1
ATOM 698 C C . ARG A 1 90 ? 12.795 -0.187 -39.132 1.00 44.78 90 ARG A C 1
ATOM 700 O O . ARG A 1 90 ? 13.411 -1.221 -38.877 1.00 44.78 90 ARG A O 1
ATOM 707 N N . GLU A 1 91 ? 11.804 -0.027 -39.997 1.00 44.28 91 GLU A N 1
ATOM 708 C CA . GLU A 1 91 ? 11.360 -0.911 -41.073 1.00 44.28 91 GLU A CA 1
ATOM 709 C C . GLU A 1 91 ? 12.498 -1.292 -42.026 1.00 44.28 91 GLU A C 1
ATOM 711 O O . GLU A 1 91 ? 13.453 -0.487 -42.164 1.00 44.28 91 GLU A O 1
#

Sequence (91 aa):
MLSAGTSGKQFEANQLLVQFSADIPATKARAAIIAQGGRVVREIKAMQVYHVLLPVGNSLMDELERYRRIRGVIFAEASYRRPVRNSNVRE

Mean predicted aligned error: 9.49 Å

Radius of gyration: 16.32 Å; Cα contacts (8 Å, |Δi|>4): 128; chains: 1; bounding box: 52×21×50 Å

Solvent-accessible surface area (backbone atoms only — not comparable to full-atom values): 5590 Å² tota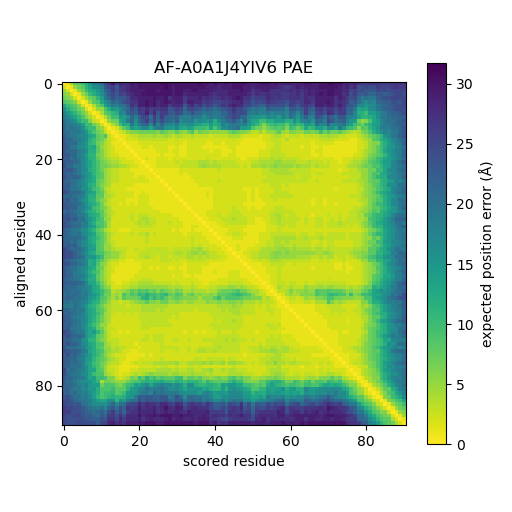l; per-residue (Å²): 136,86,79,78,83,71,86,73,77,45,61,46,83,49,31,33,40,37,26,42,39,88,89,56,53,69,69,56,54,51,48,55,41,45,74,73,57,30,42,80,77,46,73,44,73,96,63,43,30,33,34,29,39,50,58,87,89,65,57,62,68,62,50,45,57,54,52,53,67,40,88,57,42,76,46,54,45,78,36,67,51,71,79,78,76,79,73,78,82,74,132

Foldseek 3Di:
DDDDDDVDFDFPPQKKKWAFAPPDPLVNVCVLCVVQVWDFPDAPPVGRITITGHDPPDDPVVSLVVRVPPPRTPHMDTHTDDDPPPPPPDD

Nearest PDB structures (foldseek):
  3afg-assembly1_A  TM=6.496E-01  e=4.136E-02  Thermococcus kodakarensis
  3afg-assembly2_B  TM=6.723E-01  e=8.921E-02  Thermococcus kodakarensis
  5knw-assembly1_A  TM=5.483E-01  e=3.212E-01  Homo sapiens
  1ffw-assembly2_D  TM=5.492E-01  e=9.543E-01  Escherichia coli
  1a0o-assembly3_F  TM=5.593E-01  e=1.017E+00  Escherichia coli

pLDDT: mean 80.35, std 20.08, range [36.16, 97.25]